Protein AF-A0A3D3RCB8-F1 (afdb_monomer_lite)

Secondary structure (DSSP, 8-state):
-B--TT-BSBTTS--B--S---GGGTT-EE--B-TT-EEEE-SS-EEEEEEEE-TTT-TT--HHHHHHTT-EE-SS--EE--PBTTTB--GGGEEEEEEEEE-TT-EEEE-SS-EEEE--

Sequence (120 aa):
RDIKLGEAIFSNRSYAFHDKLPSFLQDGKFIFSPMEQTEVVCTTSGVVYVVTPLPDRNRDSVTDELQKQGFELVSIPEFVLFLMPGGREIPGNVCSVYQRRVSAGDRIKFGKWGVVITKP

pLDDT: mean 96.2, std 3.07, range [76.75, 98.75]

Organism: NCBI:txid122

Structure (mmCIF, N/CA/C/O backbone):
data_AF-A0A3D3RCB8-F1
#
_entry.id   AF-A0A3D3RCB8-F1
#
loop_
_atom_site.group_PDB
_atom_site.id
_atom_site.type_symbol
_atom_site.label_atom_id
_atom_site.label_alt_id
_atom_site.label_comp_id
_atom_site.label_asym_id
_atom_site.label_entity_id
_atom_site.label_seq_id
_atom_site.pdbx_PDB_ins_code
_atom_site.Cartn_x
_atom_site.Cartn_y
_atom_site.Cartn_z
_atom_site.occupancy
_atom_site.B_iso_or_equiv
_atom_site.auth_seq_id
_atom_site.auth_comp_id
_atom_site.auth_asym_id
_atom_site.auth_atom_id
_atom_site.pdbx_PDB_model_num
ATOM 1 N N . ARG A 1 1 ? -7.745 9.196 -0.649 1.00 95.75 1 ARG A N 1
ATOM 2 C CA . ARG A 1 1 ? -8.211 9.574 -2.004 1.00 95.75 1 ARG A CA 1
ATOM 3 C C . ARG A 1 1 ? -8.878 8.371 -2.644 1.00 95.75 1 ARG A C 1
ATOM 5 O O . ARG A 1 1 ? -8.616 7.266 -2.189 1.00 95.75 1 ARG A O 1
ATOM 12 N N . ASP A 1 2 ? -9.746 8.575 -3.627 1.00 95.31 2 ASP A N 1
ATOM 13 C CA . ASP A 1 2 ? -10.412 7.464 -4.315 1.00 95.31 2 ASP A CA 1
ATOM 14 C C . ASP A 1 2 ? -9.452 6.784 -5.289 1.00 95.31 2 ASP A C 1
ATOM 16 O O . ASP A 1 2 ? -8.652 7.453 -5.944 1.00 95.31 2 ASP A O 1
ATOM 20 N N . ILE A 1 3 ? -9.528 5.460 -5.373 1.00 95.12 3 ILE A N 1
ATOM 21 C CA . ILE A 1 3 ? -8.728 4.673 -6.310 1.00 95.12 3 ILE A CA 1
ATOM 22 C C . ILE A 1 3 ? -9.402 4.727 -7.681 1.00 95.12 3 ILE A C 1
ATOM 24 O O . ILE A 1 3 ? -10.546 4.306 -7.835 1.00 95.12 3 ILE A O 1
ATOM 28 N N . LYS A 1 4 ? -8.690 5.234 -8.688 1.00 93.94 4 LYS A N 1
ATOM 29 C CA . LYS A 1 4 ? -9.152 5.285 -10.081 1.00 93.94 4 LYS A CA 1
ATOM 30 C C . LYS A 1 4 ? -7.965 5.261 -11.037 1.00 93.94 4 LYS A C 1
ATOM 32 O O . LYS A 1 4 ? -6.870 5.698 -10.683 1.00 93.94 4 LYS A O 1
ATOM 37 N N . LEU A 1 5 ? -8.204 4.781 -12.255 1.00 94.94 5 LEU A N 1
ATOM 38 C CA . LEU A 1 5 ? -7.210 4.769 -13.325 1.00 94.94 5 LEU A CA 1
ATOM 39 C C . LEU A 1 5 ? -6.630 6.178 -13.541 1.00 94.94 5 LEU A C 1
ATOM 41 O O . LEU A 1 5 ? -7.376 7.154 -13.622 1.00 94.94 5 LEU A O 1
ATOM 45 N N . GLY A 1 6 ? -5.304 6.277 -13.617 1.00 95.19 6 GLY A N 1
ATOM 46 C CA . GLY A 1 6 ? -4.575 7.530 -13.806 1.00 95.19 6 GLY A CA 1
ATOM 47 C C . GLY A 1 6 ? -4.391 8.382 -12.543 1.00 95.19 6 GLY A C 1
ATOM 48 O O . GLY A 1 6 ? -3.680 9.382 -12.604 1.00 95.19 6 GLY A O 1
ATOM 49 N N . GLU A 1 7 ? -4.981 8.019 -11.398 1.00 96.81 7 GLU A N 1
ATOM 50 C CA . GLU A 1 7 ? -4.767 8.769 -10.154 1.00 96.81 7 GLU A CA 1
ATOM 51 C C . GLU A 1 7 ? -3.337 8.574 -9.642 1.00 96.81 7 GLU A C 1
ATOM 53 O O . GLU A 1 7 ? -2.827 7.452 -9.588 1.00 96.81 7 GLU A O 1
ATOM 58 N N . ALA A 1 8 ? -2.702 9.678 -9.244 1.00 97.56 8 ALA A N 1
ATOM 59 C CA . ALA A 1 8 ? -1.361 9.671 -8.678 1.00 97.56 8 ALA A CA 1
ATOM 60 C C . ALA A 1 8 ? -1.328 8.903 -7.349 1.00 97.56 8 ALA A C 1
ATOM 62 O O . ALA A 1 8 ? -2.116 9.170 -6.443 1.00 97.56 8 ALA A O 1
ATOM 63 N N . ILE A 1 9 ? -0.378 7.979 -7.220 1.00 97.62 9 ILE A N 1
ATOM 64 C CA . ILE A 1 9 ? -0.266 7.093 -6.055 1.00 97.62 9 ILE A CA 1
ATOM 65 C C . ILE A 1 9 ? 0.493 7.782 -4.913 1.00 97.62 9 ILE A C 1
ATOM 67 O O . ILE A 1 9 ? 0.111 7.660 -3.751 1.00 97.62 9 ILE A O 1
ATOM 71 N N . PHE A 1 10 ? 1.542 8.539 -5.243 1.00 97.50 10 PHE A N 1
ATOM 72 C CA . PHE A 1 10 ? 2.399 9.220 -4.270 1.00 97.50 10 PHE A CA 1
ATOM 73 C C . PHE A 1 10 ? 2.439 10.722 -4.515 1.00 97.50 10 PHE A C 1
ATOM 75 O O . PHE A 1 10 ? 2.376 11.179 -5.654 1.00 97.50 10 PHE A O 1
ATOM 82 N N . SER A 1 11 ? 2.624 11.496 -3.449 1.00 97.25 11 SER A N 1
ATOM 83 C CA . SER A 1 11 ? 2.695 12.960 -3.529 1.00 97.25 11 SER A CA 1
ATOM 84 C C . SER A 1 11 ? 3.971 13.495 -4.172 1.00 97.25 11 SER A C 1
ATOM 86 O O . SER A 1 11 ? 4.001 14.643 -4.605 1.00 97.25 11 SER A O 1
ATOM 88 N N . ASN A 1 12 ? 5.016 12.671 -4.254 1.00 97.12 12 ASN A N 1
ATOM 89 C CA . ASN A 1 12 ? 6.337 13.051 -4.745 1.00 97.12 12 ASN A CA 1
ATOM 90 C C . ASN A 1 12 ? 6.877 12.097 -5.826 1.00 97.12 12 ASN A C 1
ATOM 92 O O . ASN A 1 12 ? 8.093 11.976 -5.999 1.00 97.12 12 ASN A O 1
ATOM 96 N N . ARG A 1 13 ? 5.987 11.388 -6.534 1.00 95.12 13 ARG A N 1
ATOM 97 C CA . ARG A 1 13 ? 6.305 10.582 -7.724 1.00 95.12 13 ARG A CA 1
ATOM 98 C C . ARG A 1 13 ? 5.237 10.778 -8.790 1.00 95.12 13 ARG A C 1
ATOM 100 O O . ARG A 1 13 ? 4.102 11.114 -8.487 1.00 95.12 13 ARG A O 1
ATOM 107 N N . SER A 1 14 ? 5.602 10.503 -10.037 1.00 94.19 14 SER A N 1
ATOM 108 C CA . SER A 1 14 ? 4.693 10.529 -11.188 1.00 94.19 14 SER A CA 1
ATOM 109 C C . SER A 1 14 ? 3.971 9.196 -11.437 1.00 94.19 14 SER A C 1
ATOM 111 O O . SER A 1 14 ? 3.342 9.030 -12.478 1.00 94.19 14 SER A O 1
ATOM 113 N N . TYR A 1 15 ? 4.061 8.232 -10.514 1.00 95.50 15 TYR A N 1
ATOM 114 C CA . TYR A 1 15 ? 3.386 6.941 -10.651 1.00 95.50 15 TYR A CA 1
ATOM 115 C C . TYR A 1 15 ? 1.882 7.085 -10.435 1.00 95.50 15 TYR A C 1
ATOM 117 O O . TYR A 1 15 ? 1.442 7.687 -9.452 1.00 95.50 15 TYR A O 1
ATOM 125 N N . ALA A 1 16 ? 1.111 6.481 -11.331 1.00 96.88 16 ALA A N 1
ATOM 126 C CA . ALA A 1 16 ? -0.341 6.473 -11.298 1.00 96.88 16 ALA A CA 1
ATOM 127 C C . ALA A 1 16 ? -0.880 5.045 -11.411 1.00 96.88 16 ALA A C 1
ATOM 129 O O . ALA A 1 16 ? -0.242 4.187 -12.027 1.00 96.88 16 ALA A O 1
ATOM 130 N N . PHE A 1 17 ? -2.057 4.798 -10.834 1.00 97.00 17 PHE A N 1
ATOM 131 C CA . PHE A 1 17 ? -2.760 3.527 -11.013 1.00 97.00 17 PHE A CA 1
ATOM 132 C C . PHE A 1 17 ? -2.989 3.282 -12.507 1.00 97.00 17 PHE A C 1
ATOM 134 O O . PHE A 1 17 ? -3.545 4.143 -13.189 1.00 97.00 17 PHE A O 1
ATOM 141 N N . HIS A 1 18 ? -2.559 2.131 -13.020 1.00 93.94 18 HIS A N 1
ATOM 142 C CA . HIS A 1 18 ? -2.601 1.839 -14.460 1.00 93.94 18 HIS A CA 1
ATOM 143 C C . HIS A 1 18 ? -3.603 0.744 -14.852 1.00 93.94 18 HIS A C 1
ATOM 145 O O . HIS A 1 18 ? -3.894 0.600 -16.035 1.00 93.94 18 HIS A O 1
ATOM 151 N N . ASP A 1 19 ? -4.132 0.000 -13.880 1.00 90.00 19 ASP A N 1
ATOM 152 C CA . ASP A 1 19 ? -5.151 -1.026 -14.092 1.00 90.00 19 ASP A CA 1
ATOM 153 C C . ASP A 1 19 ? -6.091 -1.107 -12.876 1.00 90.00 19 ASP A C 1
ATOM 155 O O . ASP A 1 19 ? -5.884 -0.448 -11.848 1.00 90.00 19 ASP A O 1
ATOM 159 N N . LYS A 1 20 ? -7.159 -1.892 -13.002 1.00 87.00 20 LYS A N 1
ATOM 160 C CA . LYS A 1 20 ? -8.091 -2.205 -11.925 1.00 87.00 20 LYS A CA 1
ATOM 161 C C . LYS A 1 20 ? -7.401 -3.052 -10.861 1.00 87.00 20 LYS A C 1
ATOM 163 O O . LYS A 1 20 ? -6.766 -4.060 -11.149 1.00 87.00 20 LYS A O 1
ATOM 168 N N . LEU A 1 21 ? -7.604 -2.672 -9.604 1.00 93.75 21 LEU A N 1
ATOM 169 C CA . LEU A 1 21 ? -7.160 -3.474 -8.468 1.00 93.75 21 LEU A CA 1
ATOM 170 C C . LEU A 1 21 ? -7.949 -4.791 -8.355 1.00 93.75 21 LEU A C 1
ATOM 172 O O . LEU A 1 21 ? -9.077 -4.874 -8.863 1.00 93.75 21 LEU A O 1
ATOM 176 N N . PRO A 1 22 ? -7.413 -5.789 -7.619 1.00 94.31 22 PRO A N 1
ATOM 177 C CA . PRO A 1 22 ? -8.183 -6.946 -7.174 1.00 94.31 22 PRO A CA 1
ATOM 178 C C . PRO A 1 22 ? -9.547 -6.539 -6.608 1.00 94.31 22 PRO A C 1
ATOM 180 O O . PRO A 1 22 ? -9.657 -5.529 -5.910 1.00 94.31 22 PRO A O 1
ATOM 183 N N . SER A 1 23 ? -10.589 -7.322 -6.898 1.00 92.19 23 SER A N 1
ATOM 184 C CA . SER A 1 23 ? -11.992 -6.954 -6.637 1.00 92.19 23 SER A CA 1
ATOM 185 C C . SER A 1 23 ? -12.264 -6.501 -5.200 1.00 92.19 23 SER A C 1
ATOM 187 O O . SER A 1 23 ? -12.982 -5.528 -4.995 1.00 92.19 23 SER A O 1
ATOM 189 N N . PHE A 1 24 ? -11.643 -7.131 -4.201 1.00 92.12 24 PHE A N 1
ATOM 190 C CA . PHE A 1 24 ? -11.834 -6.767 -2.792 1.00 92.12 24 PHE A CA 1
ATOM 191 C C . PHE A 1 24 ? -11.219 -5.407 -2.397 1.00 92.12 24 PHE A C 1
ATOM 193 O O . PHE A 1 24 ? -11.615 -4.832 -1.383 1.00 92.12 24 PHE A O 1
ATOM 200 N N . LEU A 1 25 ? -10.284 -4.876 -3.196 1.00 94.19 25 LEU A N 1
ATOM 201 C CA . LEU A 1 25 ? -9.681 -3.548 -3.023 1.00 94.19 25 LEU A CA 1
ATOM 202 C C . LEU A 1 25 ? -10.361 -2.462 -3.870 1.00 94.19 25 LEU A C 1
ATOM 204 O O . LEU A 1 25 ? -10.108 -1.275 -3.649 1.00 94.19 25 LEU A O 1
ATOM 208 N N . GLN A 1 26 ? -11.213 -2.837 -4.831 1.00 91.56 26 GLN A N 1
ATOM 209 C CA . GLN A 1 26 ? -11.993 -1.877 -5.622 1.00 91.56 26 GLN A CA 1
ATOM 210 C C . GLN A 1 26 ? -12.914 -1.066 -4.709 1.00 91.56 26 GLN A C 1
ATOM 212 O O . GLN A 1 26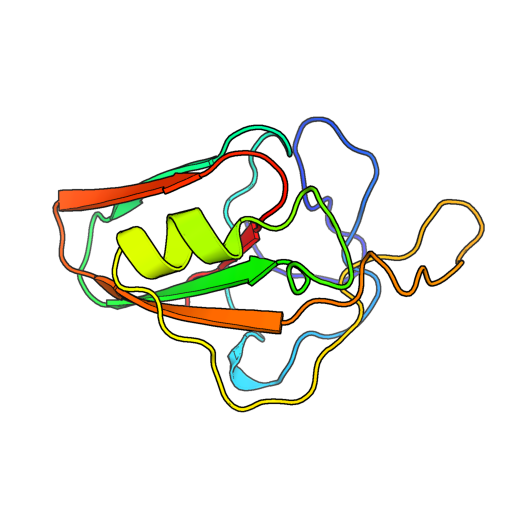 ? -13.257 -1.520 -3.623 1.00 91.56 26 GLN A O 1
ATOM 217 N N . ASP A 1 27 ? -13.264 0.160 -5.099 1.00 91.38 27 ASP A N 1
ATOM 218 C CA . ASP A 1 27 ? -14.025 1.126 -4.281 1.00 91.38 27 ASP A CA 1
ATOM 219 C C . ASP A 1 27 ? -13.384 1.458 -2.919 1.00 91.38 27 ASP A C 1
ATOM 221 O O . ASP A 1 27 ? -14.032 1.984 -2.012 1.00 91.38 27 ASP A O 1
ATOM 225 N N . GLY A 1 28 ? -12.111 1.103 -2.737 1.00 94.56 28 GLY A N 1
ATOM 226 C CA . GLY A 1 28 ? -11.315 1.524 -1.598 1.00 94.56 28 GLY A CA 1
ATOM 227 C C . GLY A 1 28 ? -10.858 2.973 -1.723 1.00 94.56 28 GLY A C 1
ATOM 228 O O . GLY A 1 28 ? -10.879 3.593 -2.791 1.00 94.56 28 GLY A O 1
ATOM 229 N N . LYS A 1 29 ? -10.384 3.506 -0.603 1.00 97.00 29 LYS A N 1
ATOM 230 C CA . LYS A 1 29 ? -9.627 4.752 -0.557 1.00 97.00 29 LYS A CA 1
ATOM 231 C C . LYS A 1 29 ? -8.179 4.427 -0.247 1.00 97.00 29 LYS A C 1
ATOM 233 O O . LYS A 1 29 ? -7.898 3.502 0.499 1.00 97.00 29 LYS A O 1
ATOM 238 N N . PHE A 1 30 ? -7.255 5.209 -0.780 1.00 97.88 30 PHE A N 1
ATOM 239 C CA . PHE A 1 30 ? -5.838 5.072 -0.468 1.00 97.88 30 PHE A CA 1
ATOM 240 C C . PHE A 1 30 ? -5.291 6.314 0.233 1.00 97.88 30 PHE A C 1
ATOM 242 O O . PHE A 1 30 ? -5.830 7.423 0.098 1.00 97.88 30 PHE A O 1
ATOM 249 N N . ILE A 1 31 ? -4.215 6.134 0.991 1.00 97.88 31 ILE A N 1
ATOM 250 C CA . ILE A 1 31 ? -3.486 7.230 1.625 1.00 97.88 31 ILE A CA 1
ATOM 251 C C . ILE A 1 31 ? -2.492 7.799 0.614 1.00 97.88 31 ILE A C 1
ATOM 253 O O . ILE A 1 31 ? -1.626 7.088 0.119 1.00 97.88 31 ILE A O 1
ATOM 257 N N . PHE A 1 32 ? -2.636 9.088 0.307 1.00 97.75 32 PHE A N 1
ATOM 258 C CA . PHE A 1 32 ? -1.746 9.805 -0.603 1.00 97.75 32 PHE A CA 1
ATOM 259 C C . PHE A 1 32 ? -0.613 10.449 0.197 1.00 97.75 32 PHE A C 1
ATOM 261 O O . PHE A 1 32 ? -0.805 11.488 0.832 1.00 97.75 32 PHE A O 1
ATOM 268 N N . SER A 1 33 ? 0.549 9.807 0.184 1.00 96.75 33 SER A N 1
ATOM 269 C CA . SER A 1 33 ? 1.749 10.163 0.949 1.00 96.75 33 SER A CA 1
ATOM 270 C C . SER A 1 33 ? 2.988 10.194 0.042 1.00 96.75 33 SER A C 1
ATOM 272 O O . SER A 1 33 ? 2.923 9.772 -1.118 1.00 96.75 33 SER A O 1
ATOM 274 N N . PRO A 1 34 ? 4.131 10.711 0.523 1.00 97.62 34 PRO A N 1
ATOM 275 C CA . PRO A 1 34 ? 5.417 10.478 -0.123 1.00 97.62 34 PRO A CA 1
ATOM 276 C C . PRO A 1 34 ? 5.742 8.980 -0.172 1.00 97.62 34 PRO A C 1
ATOM 278 O O . PRO A 1 34 ? 5.389 8.232 0.737 1.00 97.62 34 PRO A O 1
ATOM 281 N N . MET A 1 35 ? 6.456 8.538 -1.207 1.00 96.94 35 MET A N 1
ATOM 282 C CA . MET A 1 35 ? 6.814 7.122 -1.368 1.00 96.94 35 MET A CA 1
ATOM 283 C C . MET A 1 35 ? 7.721 6.603 -0.242 1.00 96.94 35 MET A C 1
ATOM 285 O O . MET A 1 35 ? 7.701 5.417 0.066 1.00 96.94 35 MET A O 1
ATOM 289 N N . GLU A 1 36 ? 8.543 7.476 0.338 1.00 97.12 36 GLU A N 1
ATOM 290 C CA . GLU A 1 36 ? 9.582 7.137 1.309 1.00 97.12 36 GLU A CA 1
ATOM 291 C C . GLU A 1 36 ? 9.060 6.938 2.725 1.00 97.12 36 GLU A C 1
ATOM 293 O O . GLU A 1 36 ? 9.757 6.338 3.541 1.00 97.12 36 GLU A O 1
ATOM 298 N N . GLN A 1 37 ? 7.876 7.464 3.036 1.00 94.75 37 GLN A N 1
ATOM 299 C CA . GLN A 1 37 ? 7.335 7.398 4.382 1.00 94.75 37 GLN A CA 1
ATOM 300 C C . GLN A 1 37 ? 5.820 7.538 4.365 1.00 94.75 37 GLN A C 1
ATOM 302 O O . GLN A 1 37 ? 5.272 8.557 3.938 1.00 94.75 37 GLN A O 1
ATOM 307 N N . THR A 1 38 ? 5.152 6.543 4.938 1.00 97.38 38 THR A N 1
ATOM 308 C CA . THR A 1 38 ? 3.736 6.629 5.288 1.00 97.38 38 THR A CA 1
ATOM 309 C C . THR A 1 38 ? 3.580 6.456 6.787 1.00 97.38 38 THR A C 1
ATOM 311 O O . THR A 1 38 ? 4.128 5.525 7.371 1.00 97.38 38 THR A O 1
ATOM 314 N N . GLU A 1 39 ? 2.834 7.363 7.411 1.00 97.38 39 GLU A N 1
ATOM 315 C CA . GLU A 1 39 ? 2.475 7.299 8.824 1.00 97.38 39 GLU A CA 1
ATOM 316 C C . GLU A 1 39 ? 1.024 7.750 8.984 1.00 97.38 39 GLU A C 1
ATOM 318 O O . GLU A 1 39 ? 0.665 8.859 8.586 1.00 97.38 39 GLU A O 1
ATOM 323 N N . VAL A 1 40 ? 0.182 6.874 9.530 1.00 97.12 40 VAL A N 1
ATOM 324 C CA . VAL A 1 40 ? -1.241 7.145 9.754 1.00 97.12 40 VAL A CA 1
ATOM 325 C C . VAL A 1 40 ? -1.695 6.645 11.119 1.00 97.12 40 VAL A C 1
ATOM 327 O O . VAL A 1 40 ? -1.153 5.681 11.663 1.00 97.12 40 VAL A O 1
ATOM 330 N N . VAL A 1 41 ? -2.724 7.304 11.650 1.00 98.06 41 VAL A N 1
ATOM 331 C CA . VAL A 1 41 ? -3.432 6.899 12.867 1.00 98.06 41 VAL A CA 1
ATOM 332 C C . VAL A 1 41 ? -4.848 6.499 12.479 1.00 98.06 41 VAL A C 1
ATOM 334 O O . VAL A 1 41 ? -5.563 7.270 11.837 1.00 98.06 41 VAL A O 1
ATOM 337 N N . CYS A 1 42 ? -5.254 5.295 12.862 1.00 97.62 42 CYS A N 1
ATOM 338 C CA . CYS A 1 42 ? -6.595 4.791 12.612 1.00 97.62 42 CYS A CA 1
ATOM 339 C C . CYS A 1 42 ? -7.582 5.522 13.528 1.00 97.62 42 CYS A C 1
ATOM 341 O O . CYS A 1 42 ? -7.397 5.567 14.742 1.00 97.62 42 CYS A O 1
ATOM 343 N N . THR A 1 43 ? -8.638 6.103 12.963 1.00 96.62 43 THR A N 1
ATOM 344 C CA . THR A 1 43 ? -9.677 6.814 13.734 1.00 96.62 43 THR A CA 1
ATOM 345 C C . THR A 1 43 ? -10.867 5.926 14.080 1.00 96.62 43 THR A C 1
ATOM 347 O O . THR A 1 43 ? -11.650 6.254 14.965 1.00 96.62 43 THR A O 1
ATOM 350 N N . THR A 1 44 ? -11.002 4.797 13.391 1.00 96.00 44 THR A N 1
ATOM 351 C CA . THR A 1 44 ? -12.073 3.816 13.557 1.00 96.00 44 THR A CA 1
ATOM 352 C C . THR A 1 44 ? -11.499 2.411 13.416 1.00 96.00 44 THR A C 1
ATOM 354 O O . THR A 1 44 ? -10.413 2.225 12.859 1.00 96.00 44 THR A O 1
ATOM 357 N N . SER A 1 45 ? -12.210 1.424 13.955 1.00 97.06 45 SER A N 1
ATOM 358 C CA . SER A 1 45 ? -11.838 0.019 13.801 1.00 97.06 45 SER A CA 1
ATOM 359 C C . SER A 1 45 ? -12.214 -0.495 12.413 1.00 97.06 45 SER A C 1
ATOM 361 O O . SER A 1 45 ? -13.255 -0.129 11.875 1.00 97.06 45 SER A O 1
ATOM 363 N N . GLY A 1 46 ? -11.403 -1.388 11.852 1.00 96.25 46 GLY A N 1
ATOM 364 C CA . GLY A 1 46 ? -11.637 -1.920 10.511 1.00 96.25 46 GLY A CA 1
ATOM 365 C C . GLY A 1 46 ? -10.526 -2.848 10.042 1.00 96.25 46 GLY A C 1
ATOM 366 O O . GLY A 1 46 ? -9.716 -3.315 10.842 1.00 96.25 46 GLY A O 1
ATOM 367 N N . VAL A 1 47 ? -10.491 -3.119 8.740 1.00 97.38 47 VAL A N 1
ATOM 368 C CA . VAL A 1 47 ? -9.369 -3.805 8.089 1.00 97.38 47 VAL A CA 1
ATOM 369 C C . VAL A 1 47 ? -8.644 -2.799 7.211 1.00 97.38 47 VAL A C 1
ATOM 371 O O . VAL A 1 47 ? -9.263 -2.107 6.402 1.00 97.38 47 VAL A O 1
ATOM 374 N N . VAL A 1 48 ? -7.330 -2.721 7.385 1.00 98.12 48 VAL A N 1
ATOM 375 C CA . VAL A 1 48 ? -6.446 -1.923 6.542 1.00 98.12 48 VAL A CA 1
ATOM 376 C C . VAL A 1 48 ? -5.609 -2.860 5.696 1.00 98.12 48 VAL A C 1
ATOM 378 O O . VAL A 1 48 ? -5.109 -3.872 6.188 1.00 98.12 48 VAL A O 1
ATOM 381 N N . TYR A 1 49 ? -5.444 -2.493 4.433 1.00 98.56 49 TYR A N 1
ATOM 382 C CA . TYR A 1 49 ? -4.606 -3.197 3.482 1.00 98.56 49 TYR A CA 1
ATOM 383 C C . TYR A 1 49 ? -3.370 -2.361 3.163 1.00 98.56 49 TYR A C 1
ATOM 385 O O . TYR A 1 49 ? -3.438 -1.131 3.113 1.00 98.56 49 TYR A O 1
ATOM 393 N N . VAL A 1 50 ? -2.241 -3.015 2.917 1.00 98.62 50 VAL A N 1
ATOM 394 C CA . VAL A 1 50 ? -1.041 -2.375 2.375 1.00 98.62 50 VAL A CA 1
ATOM 395 C C . VAL A 1 50 ? -0.559 -3.170 1.180 1.00 98.62 50 VAL A C 1
ATOM 397 O O . VAL A 1 50 ? -0.449 -4.392 1.247 1.00 98.62 50 VAL A O 1
ATOM 400 N N . VAL A 1 51 ? -0.274 -2.474 0.083 1.00 98.25 51 VAL A N 1
ATOM 401 C CA . VAL A 1 51 ? 0.290 -3.085 -1.122 1.00 98.25 51 VAL A CA 1
ATOM 402 C C . VAL A 1 51 ? 1.760 -2.711 -1.247 1.00 98.25 51 VAL A C 1
ATOM 404 O O . VAL A 1 51 ? 2.122 -1.541 -1.120 1.00 98.25 51 VAL A O 1
ATOM 407 N N . THR A 1 52 ? 2.600 -3.722 -1.436 1.00 98.56 52 THR A N 1
ATOM 408 C CA . THR A 1 52 ? 4.064 -3.636 -1.526 1.00 98.56 52 THR A CA 1
ATOM 409 C C . THR A 1 52 ? 4.558 -4.895 -2.258 1.00 98.56 52 THR A C 1
ATOM 411 O O . THR A 1 52 ? 3.879 -5.924 -2.207 1.00 98.56 52 THR A O 1
ATOM 414 N N . PRO A 1 53 ? 5.680 -4.861 -2.986 1.00 98.19 53 PRO A N 1
ATOM 415 C CA . PRO A 1 53 ? 6.234 -6.033 -3.645 1.00 98.19 53 PRO A CA 1
ATOM 416 C C . PRO A 1 53 ? 6.884 -6.932 -2.598 1.00 98.19 53 PRO A C 1
ATOM 418 O O . PRO A 1 53 ? 7.194 -6.489 -1.491 1.00 98.19 53 PRO A O 1
ATOM 421 N N . LEU A 1 54 ? 7.113 -8.193 -2.947 1.00 98.00 54 LEU A N 1
ATOM 422 C CA . LEU A 1 54 ? 7.800 -9.120 -2.053 1.00 98.00 54 LEU A CA 1
ATOM 423 C C . LEU A 1 54 ? 9.296 -8.761 -1.898 1.00 98.00 54 LEU A C 1
ATOM 425 O O . LEU A 1 54 ? 9.879 -8.158 -2.809 1.00 98.00 54 LEU A O 1
ATOM 429 N N . PRO A 1 55 ? 9.939 -9.123 -0.768 1.00 97.00 55 PRO A N 1
ATOM 430 C CA . PRO A 1 55 ? 11.338 -8.769 -0.488 1.00 97.00 55 PRO A CA 1
ATOM 431 C C . PRO A 1 55 ? 12.350 -9.305 -1.507 1.00 97.00 55 PRO A C 1
ATOM 433 O O . PRO A 1 55 ? 13.371 -8.672 -1.763 1.00 97.00 55 PRO A O 1
ATOM 436 N N . ASP A 1 56 ? 12.068 -10.457 -2.114 1.00 96.75 56 ASP A N 1
ATOM 437 C CA . ASP A 1 56 ? 12.889 -11.075 -3.159 1.00 96.75 56 ASP A CA 1
ATOM 438 C C . ASP A 1 56 ? 12.745 -10.382 -4.527 1.00 96.75 56 ASP A C 1
ATOM 440 O O . ASP A 1 56 ? 13.629 -10.495 -5.378 1.00 96.75 56 ASP A O 1
ATOM 444 N N . ARG A 1 57 ? 11.666 -9.615 -4.733 1.00 95.94 57 ARG A N 1
ATOM 445 C CA . ARG A 1 57 ? 11.437 -8.799 -5.936 1.00 95.94 57 ARG A CA 1
ATOM 446 C C . ARG A 1 57 ? 12.043 -7.408 -5.826 1.00 95.94 57 ARG A C 1
ATOM 448 O O . ARG A 1 57 ? 12.531 -6.868 -6.822 1.00 95.94 57 ARG A O 1
ATOM 455 N N . ASN A 1 58 ? 11.962 -6.800 -4.645 1.00 97.62 58 ASN A N 1
ATOM 456 C CA . ASN A 1 58 ? 12.370 -5.419 -4.429 1.00 97.62 58 ASN A CA 1
ATOM 457 C C . ASN A 1 58 ? 12.939 -5.218 -3.028 1.00 97.62 58 ASN A C 1
ATOM 459 O O . ASN A 1 58 ? 12.252 -5.417 -2.0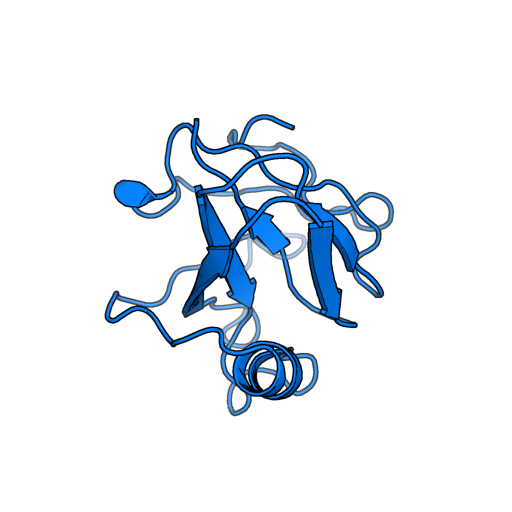30 1.00 97.62 58 ASN A O 1
ATOM 463 N N . ARG A 1 59 ? 14.173 -4.713 -2.963 1.00 96.88 59 ARG A N 1
ATOM 464 C CA . ARG A 1 59 ? 14.829 -4.351 -1.699 1.00 96.88 59 ARG A CA 1
ATOM 465 C C . ARG A 1 59 ? 14.113 -3.239 -0.928 1.00 96.88 59 ARG A C 1
ATOM 467 O O . ARG A 1 59 ? 14.341 -3.102 0.264 1.00 96.88 59 ARG A O 1
ATOM 474 N N . ASP A 1 60 ? 13.296 -2.442 -1.616 1.00 97.19 60 ASP A N 1
ATOM 475 C CA . ASP A 1 60 ? 12.451 -1.417 -1.008 1.00 97.19 60 ASP A CA 1
ATOM 476 C C . ASP A 1 60 ? 11.084 -2.017 -0.596 1.00 97.19 60 ASP A C 1
ATOM 478 O O . ASP A 1 60 ? 10.093 -1.304 -0.536 1.00 97.19 60 ASP A O 1
ATOM 482 N N . SER A 1 61 ? 10.949 -3.332 -0.405 1.00 98.19 61 SER A N 1
ATOM 483 C CA . SER A 1 61 ? 9.732 -3.915 0.178 1.00 98.19 61 SER A CA 1
ATOM 484 C C . SER A 1 61 ? 9.587 -3.481 1.637 1.00 98.19 61 SER A C 1
ATOM 486 O O . SER A 1 61 ? 10.575 -3.435 2.362 1.00 98.19 61 SER A O 1
ATOM 488 N N . VAL A 1 62 ? 8.353 -3.234 2.089 1.00 98.44 62 VAL A N 1
ATOM 489 C CA . VAL A 1 62 ? 8.054 -2.961 3.514 1.00 98.44 62 VAL A CA 1
ATOM 490 C C . VAL A 1 62 ? 7.480 -4.176 4.246 1.00 98.44 62 VAL A C 1
ATOM 492 O O . VAL A 1 62 ? 6.858 -4.038 5.297 1.00 98.44 62 VAL A O 1
ATOM 495 N N . THR A 1 63 ? 7.635 -5.377 3.683 1.00 98.38 63 THR A N 1
ATOM 496 C CA . THR A 1 63 ? 7.095 -6.627 4.250 1.00 98.38 63 THR A CA 1
ATOM 497 C C . THR A 1 63 ? 7.487 -6.820 5.712 1.00 98.38 63 THR A C 1
ATOM 499 O O . THR A 1 63 ? 6.621 -7.103 6.539 1.00 98.38 63 THR A O 1
ATOM 502 N N . ASP A 1 64 ? 8.763 -6.627 6.047 1.00 98.00 64 ASP A N 1
ATOM 503 C CA . ASP A 1 64 ? 9.274 -6.856 7.399 1.00 98.00 64 ASP A CA 1
ATOM 504 C C . ASP A 1 64 ? 8.652 -5.880 8.408 1.00 98.00 64 ASP A C 1
ATOM 506 O O . ASP A 1 64 ? 8.249 -6.276 9.505 1.00 98.00 64 ASP A O 1
ATOM 510 N N . GLU A 1 65 ? 8.545 -4.596 8.059 1.00 98.25 65 GLU A N 1
ATOM 511 C CA . GLU A 1 65 ? 7.885 -3.581 8.880 1.00 98.25 65 GLU A CA 1
ATOM 512 C C . GLU A 1 65 ? 6.396 -3.871 9.055 1.00 98.25 65 GLU A C 1
ATOM 514 O O . GLU A 1 65 ? 5.866 -3.688 10.155 1.00 98.25 65 GLU A O 1
ATOM 519 N N . LEU A 1 66 ? 5.718 -4.320 7.998 1.00 98.69 66 LEU A N 1
ATOM 520 C CA . LEU A 1 66 ? 4.304 -4.684 8.043 1.00 98.69 66 LEU A CA 1
ATOM 521 C C . LEU A 1 66 ? 4.079 -5.894 8.956 1.00 98.69 66 LEU A C 1
ATOM 523 O O . LEU A 1 66 ? 3.232 -5.837 9.849 1.00 98.69 66 LEU A O 1
ATOM 527 N N . GLN A 1 67 ? 4.873 -6.954 8.807 1.00 98.56 67 GLN A N 1
ATOM 528 C CA . GLN A 1 67 ? 4.772 -8.157 9.637 1.00 98.56 67 GLN A CA 1
ATOM 529 C C . GLN A 1 67 ? 5.066 -7.870 11.115 1.00 98.56 67 GLN A C 1
ATOM 531 O O . GLN A 1 67 ? 4.333 -8.332 11.987 1.00 98.56 67 GLN A O 1
ATOM 536 N N . LYS A 1 68 ? 6.066 -7.030 11.424 1.00 98.50 68 LYS A N 1
ATOM 537 C CA . LYS A 1 68 ? 6.330 -6.559 12.802 1.00 98.50 68 LYS A CA 1
ATOM 538 C C . LYS A 1 68 ? 5.161 -5.774 13.392 1.00 98.50 68 LYS A C 1
ATOM 540 O O . LYS A 1 68 ? 4.975 -5.752 14.605 1.00 98.50 68 LYS A O 1
ATOM 545 N N . GLN A 1 69 ? 4.372 -5.135 12.536 1.00 98.44 69 GLN A N 1
ATOM 546 C CA . GLN A 1 69 ? 3.134 -4.462 12.902 1.00 98.44 69 GLN A CA 1
ATOM 547 C C . GLN A 1 69 ? 1.921 -5.396 12.828 1.00 98.44 69 GLN A C 1
ATOM 549 O O . GLN A 1 69 ? 0.806 -4.901 12.858 1.00 98.44 69 GLN A O 1
ATOM 554 N N . GLY A 1 70 ? 2.069 -6.718 12.737 1.00 98.56 70 GLY A N 1
ATOM 555 C CA . GLY A 1 70 ? 0.936 -7.651 12.755 1.00 98.56 70 GLY A CA 1
ATOM 556 C C . GLY A 1 70 ? 0.069 -7.623 11.494 1.00 98.56 70 GLY A C 1
ATOM 557 O O . GLY A 1 70 ? -1.111 -7.964 11.559 1.00 98.56 70 GLY A O 1
ATOM 558 N N . PHE A 1 71 ? 0.619 -7.180 10.363 1.00 98.75 71 PHE A N 1
ATOM 559 C CA . PHE A 1 71 ? 0.012 -7.441 9.066 1.00 98.75 71 PHE A CA 1
ATOM 560 C C . PHE A 1 71 ? 0.345 -8.852 8.586 1.00 98.75 71 PHE A C 1
ATOM 562 O O . PHE A 1 71 ? 1.467 -9.333 8.736 1.00 98.75 71 PHE A O 1
ATOM 569 N N . GLU A 1 72 ? -0.621 -9.471 7.925 1.00 98.62 72 GLU A N 1
ATOM 570 C CA . GLU A 1 72 ? -0.508 -10.802 7.339 1.00 98.62 72 GLU A CA 1
ATOM 571 C C . GLU A 1 72 ? -0.597 -10.716 5.815 1.00 98.62 72 GLU A C 1
ATOM 573 O O . GLU A 1 72 ? -1.345 -9.897 5.276 1.00 98.62 72 GLU A O 1
ATOM 578 N N . LEU A 1 73 ? 0.159 -11.565 5.116 1.00 98.50 73 LEU A N 1
ATOM 579 C CA . LEU A 1 73 ? 0.096 -11.673 3.659 1.00 98.50 73 LEU A CA 1
ATOM 580 C C . LEU A 1 73 ? -1.255 -12.271 3.240 1.00 98.50 73 LEU A C 1
ATOM 582 O O . LEU A 1 73 ? -1.654 -13.334 3.713 1.00 98.50 73 LEU A O 1
ATOM 586 N N . VAL A 1 74 ? -1.948 -11.600 2.325 1.00 98.12 74 VAL A N 1
ATOM 587 C CA . VAL A 1 74 ? -3.218 -12.064 1.764 1.00 98.12 74 VAL A CA 1
ATOM 588 C C . VAL A 1 74 ? -2.941 -13.091 0.666 1.00 98.12 74 VAL A C 1
ATOM 590 O O . VAL A 1 74 ? -2.134 -12.854 -0.229 1.00 98.12 74 VAL A O 1
ATOM 593 N N . SER A 1 75 ? -3.645 -14.225 0.702 1.00 96.38 75 SER A N 1
ATOM 594 C CA . SER A 1 75 ? -3.515 -15.300 -0.291 1.00 96.38 75 SER A CA 1
ATOM 595 C C . SER A 1 75 ? -4.267 -14.970 -1.590 1.00 96.38 75 SER A C 1
ATOM 597 O O . SER A 1 75 ? -5.331 -15.515 -1.877 1.00 96.38 75 SER A O 1
ATOM 599 N N . ILE A 1 76 ? -3.729 -14.028 -2.366 1.00 96.00 76 ILE A N 1
ATOM 600 C CA . ILE A 1 76 ? -4.207 -13.667 -3.708 1.00 96.00 76 ILE A CA 1
ATOM 601 C C . ILE A 1 76 ? -3.038 -13.606 -4.702 1.00 96.00 76 ILE A C 1
ATOM 603 O O . ILE A 1 76 ? -1.891 -13.464 -4.276 1.00 96.00 76 ILE A O 1
ATOM 607 N N . PRO A 1 77 ? -3.302 -13.674 -6.020 1.00 96.50 77 PRO A N 1
ATOM 608 C CA . PRO A 1 77 ? -2.277 -13.417 -7.022 1.00 96.50 77 PRO A CA 1
ATOM 609 C C . PRO A 1 77 ? -1.674 -12.017 -6.886 1.00 96.50 77 PRO A C 1
ATOM 611 O O . PRO A 1 77 ? -2.375 -11.045 -6.588 1.00 96.50 77 PRO A O 1
ATOM 614 N N . GLU A 1 78 ? -0.375 -11.920 -7.155 1.00 96.69 78 GLU A N 1
ATOM 615 C CA . GLU A 1 78 ? 0.301 -10.636 -7.284 1.00 96.69 78 GLU A CA 1
ATOM 616 C C . GLU A 1 78 ? -0.203 -9.869 -8.512 1.00 96.69 78 GLU A C 1
ATOM 618 O O . GLU A 1 78 ? -0.704 -10.454 -9.474 1.00 96.69 78 GLU A O 1
ATOM 623 N N . PHE A 1 79 ? -0.056 -8.549 -8.494 1.00 96.94 79 PHE A N 1
ATOM 624 C CA . PHE A 1 79 ? -0.561 -7.690 -9.559 1.00 96.94 79 PHE A CA 1
ATOM 625 C C . PHE A 1 79 ? 0.331 -6.466 -9.753 1.00 96.94 79 PHE A C 1
ATOM 627 O O . PHE A 1 79 ? 1.028 -6.020 -8.841 1.00 96.94 79 PHE A O 1
ATOM 634 N N . VAL A 1 80 ? 0.315 -5.893 -10.952 1.00 96.75 80 VAL A N 1
ATOM 635 C CA . VAL A 1 80 ? 1.029 -4.645 -11.219 1.00 96.75 80 VAL A CA 1
ATOM 636 C C . VAL A 1 80 ? 0.184 -3.492 -10.664 1.00 96.75 80 VAL A C 1
ATOM 638 O O . VAL A 1 80 ? -1.018 -3.417 -10.909 1.00 96.75 80 VAL A O 1
ATOM 641 N N . LEU A 1 81 ? 0.791 -2.561 -9.924 1.00 96.56 81 LEU A N 1
ATOM 642 C CA . LEU A 1 81 ? 0.084 -1.376 -9.415 1.00 96.56 81 LEU A CA 1
ATOM 643 C C . LEU A 1 81 ? 0.162 -0.189 -10.388 1.00 96.56 81 LEU A C 1
ATOM 645 O O . LEU A 1 81 ? -0.829 0.496 -10.651 1.00 96.56 81 LEU A O 1
ATOM 649 N N . PHE A 1 82 ? 1.339 0.036 -10.971 1.00 96.25 82 PHE A N 1
ATOM 650 C CA . PHE A 1 82 ? 1.624 1.114 -11.921 1.00 96.25 82 PHE A CA 1
ATOM 651 C C . PHE A 1 82 ? 2.632 0.665 -12.984 1.00 96.25 82 PHE A C 1
ATOM 653 O O . PHE A 1 82 ? 3.447 -0.226 -12.742 1.00 96.25 82 PHE A O 1
ATOM 660 N N . LEU A 1 83 ? 2.625 1.345 -14.132 1.00 96.12 83 LEU A N 1
ATOM 661 C CA . LEU A 1 83 ? 3.650 1.202 -15.168 1.00 96.12 83 LEU A CA 1
ATOM 662 C C . LEU A 1 83 ? 4.750 2.249 -14.988 1.00 96.12 83 LEU A C 1
ATOM 664 O O . LEU A 1 83 ? 4.504 3.373 -14.545 1.00 96.12 83 LEU A O 1
ATOM 668 N N . MET A 1 84 ? 5.971 1.898 -15.380 1.00 93.25 84 MET A N 1
ATOM 669 C CA . MET A 1 84 ? 7.060 2.864 -15.517 1.00 93.25 84 MET A CA 1
ATOM 670 C C . MET A 1 84 ? 6.844 3.773 -16.738 1.00 93.25 84 MET A C 1
ATOM 672 O O 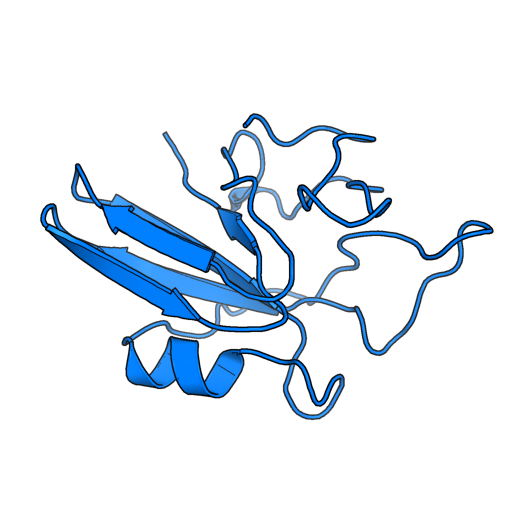. MET A 1 84 ? 6.060 3.429 -17.631 1.00 93.25 84 MET A O 1
ATOM 676 N N . PRO A 1 85 ? 7.572 4.907 -16.835 1.00 85.94 85 PRO A N 1
ATOM 677 C CA . PRO A 1 85 ? 7.562 5.742 -18.033 1.00 85.94 85 PRO A CA 1
ATOM 678 C C . PRO A 1 85 ? 7.753 4.914 -19.312 1.00 85.94 85 PRO A C 1
ATOM 680 O O . PRO A 1 85 ? 8.618 4.038 -19.366 1.00 85.94 85 PRO A O 1
ATOM 683 N N . GLY A 1 86 ? 6.920 5.177 -20.321 1.00 87.12 86 GLY A N 1
ATOM 684 C CA . GLY A 1 86 ? 6.863 4.384 -21.555 1.00 87.12 86 GLY A CA 1
ATOM 685 C C . GLY A 1 86 ? 5.936 3.162 -21.501 1.00 87.12 86 GLY A C 1
ATOM 686 O O . GLY A 1 86 ? 5.951 2.371 -22.435 1.00 87.12 86 GLY A O 1
ATOM 687 N N . GLY A 1 87 ? 5.137 2.995 -20.438 1.00 90.31 87 GLY A N 1
ATOM 688 C CA . GLY A 1 87 ? 4.124 1.934 -20.348 1.00 90.31 87 GLY A CA 1
ATOM 689 C C . GLY A 1 87 ? 4.692 0.553 -20.016 1.00 90.31 87 GLY A C 1
ATOM 690 O O . GLY A 1 87 ? 4.077 -0.460 -20.328 1.00 90.31 87 GLY A O 1
ATOM 691 N N . ARG A 1 88 ? 5.882 0.497 -19.408 1.00 93.56 88 ARG A N 1
ATOM 692 C CA . ARG A 1 88 ? 6.584 -0.761 -19.135 1.00 93.56 88 ARG A CA 1
ATOM 693 C C . ARG A 1 88 ? 6.285 -1.292 -17.736 1.00 93.56 88 ARG A C 1
ATOM 695 O O . ARG A 1 88 ? 6.495 -0.588 -16.747 1.00 93.56 88 ARG A O 1
ATOM 702 N N . GLU A 1 89 ? 5.912 -2.563 -17.657 1.00 94.62 89 GLU A N 1
ATOM 703 C CA . GLU A 1 89 ? 5.882 -3.324 -16.409 1.00 94.62 89 GLU A CA 1
ATOM 704 C C . GLU A 1 89 ? 7.300 -3.672 -15.946 1.00 94.62 89 GLU A C 1
ATOM 706 O O . GLU A 1 89 ? 8.164 -4.042 -16.744 1.00 94.62 89 GLU A O 1
ATOM 711 N N . ILE A 1 90 ? 7.551 -3.565 -14.642 1.00 95.38 90 ILE A N 1
ATOM 712 C CA . ILE A 1 90 ? 8.820 -3.975 -14.036 1.00 95.38 90 ILE A CA 1
ATOM 713 C C . ILE A 1 90 ? 8.537 -5.107 -13.054 1.00 95.38 90 ILE A C 1
ATOM 715 O O . ILE A 1 90 ? 7.794 -4.872 -12.102 1.00 95.38 90 ILE A O 1
ATOM 719 N N . PRO A 1 91 ? 9.166 -6.289 -13.206 1.00 95.25 91 PRO A N 1
ATOM 720 C CA . PRO A 1 91 ? 8.959 -7.416 -12.294 1.00 95.25 91 PRO A CA 1
ATOM 721 C C . PRO A 1 91 ? 9.211 -7.087 -10.815 1.00 95.25 91 PRO A C 1
ATOM 723 O O . PRO A 1 91 ? 8.534 -7.615 -9.940 1.00 95.25 91 PRO A O 1
ATOM 726 N N . GLY A 1 92 ? 10.144 -6.172 -10.529 1.00 96.00 92 GLY A N 1
ATOM 727 C CA . GLY A 1 92 ? 10.415 -5.676 -9.174 1.00 96.00 92 GLY A CA 1
ATOM 728 C C . GLY A 1 92 ? 9.321 -4.778 -8.579 1.00 96.00 92 GLY A C 1
ATOM 729 O O . GLY A 1 92 ? 9.382 -4.457 -7.400 1.00 96.00 92 GLY A O 1
ATOM 730 N N . ASN A 1 93 ? 8.322 -4.352 -9.356 1.00 95.38 93 ASN A N 1
ATOM 731 C CA . ASN A 1 93 ? 7.204 -3.525 -8.879 1.00 95.38 93 ASN A CA 1
ATOM 732 C C . ASN A 1 93 ? 5.864 -4.280 -8.858 1.00 95.38 93 ASN A C 1
ATOM 734 O O . ASN A 1 93 ? 4.813 -3.668 -8.670 1.00 95.38 93 ASN A O 1
ATOM 738 N N . VAL A 1 94 ? 5.890 -5.595 -9.072 1.00 96.81 94 VAL A N 1
ATOM 739 C CA . VAL A 1 94 ? 4.719 -6.462 -8.919 1.00 96.81 94 VAL A CA 1
ATOM 740 C C . VAL A 1 94 ? 4.387 -6.570 -7.428 1.00 96.81 94 VAL A C 1
ATOM 742 O O . VAL A 1 94 ? 5.248 -6.924 -6.625 1.00 96.81 94 VAL A O 1
ATOM 745 N N . CYS A 1 95 ? 3.161 -6.207 -7.057 1.00 97.88 95 CYS A N 1
ATOM 746 C CA . CYS A 1 95 ? 2.710 -6.070 -5.677 1.00 97.88 95 CYS A CA 1
ATOM 747 C C . CYS A 1 95 ? 2.020 -7.324 -5.152 1.00 97.88 95 CYS A C 1
ATOM 749 O O . CYS A 1 95 ? 1.187 -7.927 -5.826 1.00 97.88 95 CYS A O 1
ATOM 751 N N . SER A 1 96 ? 2.265 -7.588 -3.873 1.00 98.25 96 SER A N 1
ATOM 752 C CA . SER A 1 96 ? 1.428 -8.398 -2.995 1.00 98.25 96 SER A CA 1
ATOM 753 C C . SER A 1 96 ? 0.537 -7.505 -2.121 1.00 98.25 96 SER A C 1
ATOM 755 O O . SER A 1 96 ? 0.711 -6.281 -2.070 1.00 98.25 96 SER A O 1
ATOM 757 N N . VAL A 1 97 ? -0.427 -8.111 -1.421 1.00 98.69 97 VAL A N 1
ATOM 758 C CA . VAL A 1 97 ? -1.316 -7.416 -0.478 1.00 98.69 97 VAL A CA 1
ATOM 759 C C . VAL A 1 97 ? -1.121 -7.972 0.921 1.00 98.69 97 VAL A C 1
ATOM 761 O O . VAL A 1 97 ? -1.150 -9.179 1.124 1.00 98.69 97 VAL A O 1
ATOM 764 N N . TYR A 1 98 ? -0.996 -7.078 1.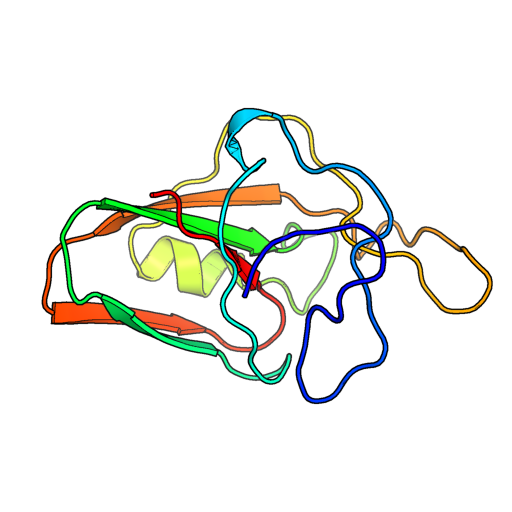888 1.00 98.75 98 TYR A N 1
ATOM 765 C CA . TYR A 1 98 ? -0.974 -7.381 3.309 1.00 98.75 98 TYR A CA 1
ATOM 766 C C . TYR A 1 98 ? -2.218 -6.797 3.964 1.00 98.75 98 TYR A C 1
ATOM 768 O O . TYR A 1 98 ? -2.673 -5.729 3.558 1.00 98.75 98 TYR A O 1
ATOM 776 N N . GLN A 1 99 ? -2.758 -7.454 4.985 1.00 98.62 99 GLN A N 1
ATOM 777 C CA . GLN A 1 99 ? -3.919 -6.968 5.727 1.00 98.62 99 GLN A CA 1
ATOM 778 C C . GLN A 1 99 ? -3.680 -6.991 7.231 1.00 98.62 99 GLN A C 1
ATOM 780 O O . GLN A 1 99 ? -2.986 -7.862 7.748 1.00 98.62 99 GLN A O 1
ATOM 785 N N . ARG A 1 100 ? -4.307 -6.059 7.942 1.00 98.44 100 ARG A N 1
ATOM 786 C CA . ARG A 1 100 ? -4.376 -6.061 9.401 1.00 98.44 100 ARG A CA 1
ATOM 787 C C . ARG A 1 100 ? -5.739 -5.560 9.854 1.00 98.44 100 ARG A C 1
ATOM 789 O O . ARG A 1 100 ? -6.234 -4.548 9.356 1.00 98.44 100 ARG A O 1
ATOM 796 N N . ARG A 1 101 ? -6.322 -6.225 10.855 1.00 98.31 101 ARG A N 1
ATOM 797 C CA . ARG A 1 101 ? -7.437 -5.659 11.622 1.00 98.31 101 ARG A CA 1
ATOM 798 C C . ARG A 1 101 ? -6.889 -4.601 12.584 1.00 98.31 101 ARG A C 1
ATOM 800 O O . ARG A 1 101 ? -5.969 -4.878 13.350 1.00 98.31 101 ARG A O 1
ATOM 807 N N . VAL A 1 102 ? -7.449 -3.401 12.531 1.00 98.12 102 VAL A N 1
ATOM 808 C CA . VAL A 1 102 ? -7.027 -2.248 13.333 1.00 98.12 102 VAL A CA 1
ATOM 809 C C . VAL A 1 102 ? -8.150 -1.765 14.241 1.00 98.12 102 VAL A C 1
ATOM 811 O O . VAL A 1 102 ? -9.331 -1.991 13.962 1.00 98.12 102 VAL A O 1
ATOM 814 N N . SER A 1 103 ? -7.769 -1.078 15.312 1.00 97.94 103 SER A N 1
ATOM 815 C CA . SER A 1 103 ? -8.662 -0.343 16.210 1.00 97.94 103 SER A CA 1
ATOM 816 C C . SER A 1 103 ? -8.392 1.161 16.153 1.00 97.94 103 SER A C 1
ATOM 818 O O . SER A 1 103 ? -7.331 1.599 15.709 1.00 97.94 103 SER A O 1
ATOM 820 N N . ALA A 1 104 ? -9.337 1.971 16.634 1.00 97.62 104 ALA A N 1
ATOM 821 C CA . ALA A 1 104 ? -9.088 3.398 16.824 1.00 97.62 104 ALA A CA 1
ATOM 822 C C . ALA A 1 104 ? -7.855 3.620 17.725 1.00 97.62 104 ALA A C 1
ATOM 824 O O . ALA A 1 104 ? -7.721 2.995 18.775 1.00 97.62 104 ALA A O 1
ATOM 825 N N . GLY A 1 105 ? -6.951 4.501 17.300 1.00 98.19 105 GLY A N 1
ATOM 826 C CA . GLY A 1 105 ? -5.668 4.762 17.955 1.00 98.19 105 GLY A CA 1
ATOM 827 C C . GLY A 1 105 ? -4.496 3.925 17.432 1.00 98.19 105 GLY A C 1
ATOM 828 O O . GLY A 1 105 ? -3.349 4.320 17.658 1.00 98.19 105 GLY A O 1
ATOM 829 N N . ASP A 1 106 ? -4.745 2.838 16.691 1.00 98.38 106 ASP A N 1
ATOM 830 C CA . ASP A 1 106 ? -3.671 2.060 16.067 1.00 98.38 106 ASP A CA 1
ATOM 831 C C . ASP A 1 106 ? -2.872 2.917 15.086 1.00 98.38 106 ASP A C 1
ATOM 833 O O . ASP A 1 106 ? -3.425 3.704 14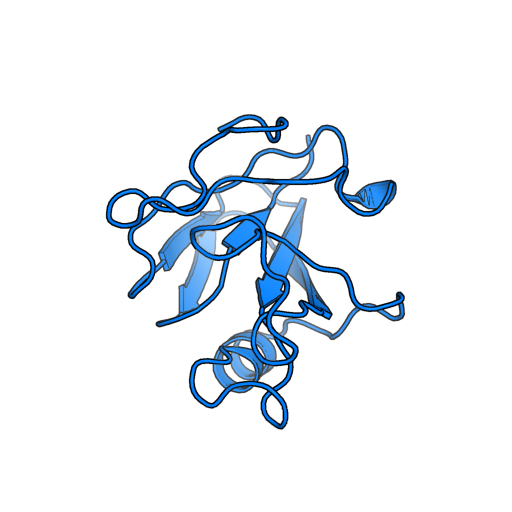.310 1.00 98.38 106 ASP A O 1
ATOM 837 N N . ARG A 1 107 ? -1.552 2.731 15.093 1.00 98.19 107 ARG A N 1
ATOM 838 C CA . ARG A 1 107 ? -0.628 3.426 14.196 1.00 98.19 107 ARG A CA 1
ATOM 839 C C . ARG A 1 107 ? -0.082 2.466 13.157 1.00 98.19 107 ARG A C 1
ATOM 841 O O . ARG A 1 107 ? 0.293 1.346 13.493 1.00 98.19 107 ARG A O 1
ATOM 848 N N . ILE A 1 108 ? -0.003 2.939 11.919 1.00 98.38 108 ILE A N 1
ATOM 849 C CA . ILE A 1 108 ? 0.654 2.238 10.816 1.00 98.38 108 ILE A CA 1
ATOM 850 C C . ILE A 1 108 ? 1.764 3.146 10.313 1.00 98.38 108 ILE A C 1
ATOM 852 O O . ILE A 1 108 ? 1.499 4.286 9.925 1.00 98.38 108 ILE A O 1
ATOM 856 N N . LYS A 1 109 ? 3.000 2.645 10.332 1.00 98.19 109 LYS A N 1
ATOM 857 C CA . LYS A 1 109 ? 4.179 3.389 9.895 1.00 98.19 109 LYS A CA 1
ATOM 858 C C . LYS A 1 109 ? 5.149 2.491 9.150 1.00 98.19 109 LYS A C 1
ATOM 860 O O . LYS A 1 109 ? 5.557 1.459 9.667 1.00 98.19 109 LYS A O 1
ATOM 865 N N . PHE A 1 110 ? 5.565 2.905 7.965 1.00 98.25 110 PHE A N 1
ATOM 866 C CA . PHE A 1 110 ? 6.592 2.205 7.201 1.00 98.25 110 PHE A CA 1
ATOM 867 C C . PHE A 1 110 ? 7.303 3.162 6.244 1.00 98.25 110 PHE A C 1
ATOM 869 O O . PHE A 1 110 ? 6.836 4.278 5.991 1.00 98.25 110 PHE A O 1
ATOM 876 N N . GLY A 1 111 ? 8.466 2.724 5.764 1.00 96.19 111 GLY A N 1
ATOM 877 C CA . GLY A 1 111 ? 9.304 3.479 4.843 1.00 96.19 111 GLY A CA 1
ATOM 878 C C . GLY A 1 111 ? 8.896 3.310 3.380 1.00 96.19 111 GLY A C 1
ATOM 879 O O . GLY A 1 111 ? 7.721 3.204 3.031 1.00 96.19 111 GLY A O 1
ATOM 880 N N . LYS A 1 112 ? 9.897 3.269 2.507 1.00 94.38 112 LYS A N 1
ATOM 881 C CA . LYS A 1 112 ? 9.730 2.946 1.093 1.00 94.38 112 LYS A CA 1
ATOM 882 C C . LYS A 1 112 ? 9.635 1.431 0.933 1.00 94.38 112 LYS A C 1
ATOM 884 O O . LYS A 1 112 ? 10.470 0.750 1.511 1.00 94.38 112 LYS A O 1
ATOM 889 N N . TRP A 1 113 ? 8.716 0.855 0.165 1.00 93.50 113 TRP A N 1
ATOM 890 C CA . TRP A 1 113 ? 7.663 1.345 -0.722 1.00 93.50 113 TRP A CA 1
ATOM 891 C C . TRP A 1 113 ? 6.353 0.607 -0.408 1.00 93.50 113 TRP A C 1
ATOM 893 O O . TRP A 1 113 ? 6.247 -0.598 -0.637 1.00 93.50 113 TRP A O 1
ATOM 903 N N . GLY A 1 114 ? 5.329 1.323 0.062 1.00 97.56 114 GLY A N 1
ATOM 904 C CA . GLY A 1 114 ? 4.000 0.750 0.283 1.00 97.56 114 GLY A CA 1
ATOM 905 C C . GLY A 1 114 ? 2.873 1.760 0.077 1.00 97.56 114 GLY A C 1
ATOM 906 O O . GLY A 1 114 ? 3.088 2.966 0.188 1.00 97.56 114 GLY A O 1
ATOM 907 N N . VAL A 1 115 ? 1.667 1.272 -0.217 1.00 98.25 115 VAL A N 1
ATOM 908 C CA . VAL A 1 115 ? 0.450 2.097 -0.321 1.00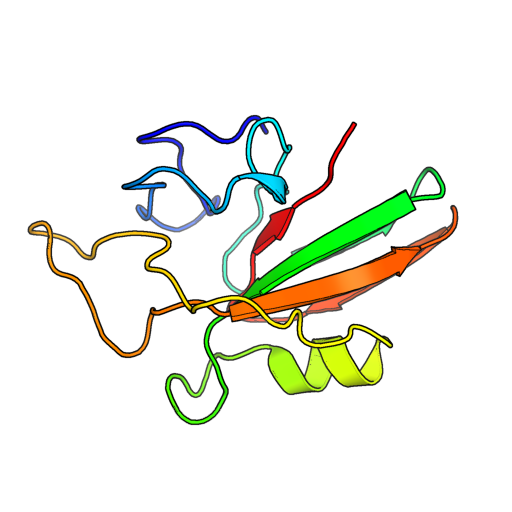 98.25 115 VAL A CA 1
ATOM 909 C C . VAL A 1 115 ? -0.613 1.538 0.609 1.00 98.25 115 VAL A C 1
ATOM 911 O O . VAL A 1 115 ? -0.998 0.377 0.485 1.00 98.25 115 VAL A O 1
ATOM 914 N N . VAL A 1 116 ? -1.096 2.371 1.529 1.00 98.50 116 VAL A N 1
ATOM 915 C CA . VAL A 1 116 ? -2.194 2.012 2.435 1.00 98.50 116 VAL A CA 1
ATOM 916 C C . VAL A 1 116 ? -3.524 2.172 1.709 1.00 98.50 116 VAL A C 1
ATOM 918 O O . VAL A 1 116 ? -3.792 3.236 1.147 1.00 98.50 116 VAL A O 1
ATOM 921 N N . ILE A 1 117 ? -4.366 1.145 1.776 1.00 98.25 117 ILE A N 1
ATOM 922 C CA . ILE A 1 117 ? -5.726 1.118 1.242 1.00 98.25 117 ILE A CA 1
ATOM 923 C C . ILE A 1 117 ? -6.702 0.788 2.375 1.00 98.25 117 ILE A C 1
ATOM 925 O O . ILE A 1 117 ? -6.501 -0.147 3.150 1.00 98.25 117 ILE A O 1
ATOM 929 N N . THR A 1 118 ? -7.785 1.550 2.458 1.00 96.25 118 THR A N 1
ATOM 930 C CA . THR A 1 118 ? -8.906 1.327 3.366 1.00 96.25 118 THR A CA 1
ATOM 931 C C . THR A 1 118 ? -10.178 1.069 2.573 1.00 96.25 118 THR A C 1
ATOM 933 O O . THR A 1 118 ? -10.338 1.527 1.437 1.00 96.25 118 THR A O 1
ATOM 936 N N . LYS A 1 119 ? -11.102 0.335 3.183 1.00 90.19 119 LYS A N 1
ATOM 937 C CA . LYS A 1 119 ? -12.455 0.142 2.666 1.00 90.19 119 LYS A CA 1
ATOM 938 C C . LYS A 1 119 ? -13.450 0.939 3.523 1.00 90.19 119 LYS A C 1
ATOM 940 O O . LYS A 1 119 ? -13.130 1.191 4.687 1.00 90.19 119 LYS A O 1
ATOM 945 N N . PRO A 1 120 ? -14.573 1.397 2.938 1.00 76.75 120 PRO A N 1
ATOM 946 C CA . PRO A 1 120 ? -15.689 1.958 3.697 1.00 76.75 120 PRO A CA 1
ATOM 947 C C . PRO A 1 120 ? -16.197 1.002 4.778 1.00 76.75 120 PRO A C 1
ATOM 949 O O . PRO A 1 120 ? -16.094 -0.229 4.561 1.00 76.75 120 PRO A O 1
#

Foldseek 3Di:
DAQDACDDQEPPDNWHFHDDDDPVQHRKDWDHYHFFKDKDFDQAWDKKKKKFADCVLEVQGQVVVCVVLVWDWDPDDWAAGTADPPRHDRSSRTITMIMDTDGGGDMDMTGHHMMMIDHD

Radius of gyration: 13.3 Å; chains: 1; bounding box: 30×28×40 Å